Protein AF-A0A350JKS6-F1 (afdb_monomer)

Radius of gyration: 27.74 Å; Cα contacts (8 Å, |Δi|>4): 243; chains: 1; bounding box: 37×93×70 Å

Secondary structure (DSSP, 8-state):
---------------------------PPPPTT--HHHHHHHHHHHH-SPP-B-SSSPEEPPPEETTEEPPTTTT-SSS---GGGSSS--SSSSTT-TT-EEEEEEEE-TTS-EEEEEEEEEEEETTEEEEEEEETTT--EEEEEEEGGGT-SS---B--S--

Sequence (163 aa):
MKRTKWISFGLALGLVSASAVWTSCNKEPQPEGRTALEHAYECEEVLGPLPRFSCEDAVLVPVTKNGIPLTPEQAGEGETNDPSLCDCPAAFGKACDPGFRVGRYTGLNQDGTPNEDVVFLTNCRDGGLGVIGYKFSTGETCFLHINNETTGAFDLDIPRPGE

pLDDT: mean 76.11, std 18.98, range [39.75, 98.25]

Nearest PDB structures (foldseek):
  2wjs-assembly1_A  TM=4.699E-01  e=1.412E+00  Mus musculus
  5w6p-assembly1_A  TM=4.584E-01  e=3.456E+00  Kuttervirus CBA120
  6w4q-assembly2_D  TM=4.073E-01  e=5.912E+00  Kuttervirus CBA120

Foldseek 3Di:
DDDDDDDDDDDPPDDDPPPPPPPDPPPPPDPPDDDLLRLQVVCCVVQNWDAQDAPVQWDFDAWAAVPHGADPVLLPPDQPLPLNSTDAFDPDERGRDSRWTKHKDFTAHNVRHGDNQKIKIWTDYDFWIWIWIAGNVPRDIGIHIGGCVVVPDRDDSDDGPPD

Mean predicted aligned error: 13.5 Å

Structure (mmCIF, N/CA/C/O backbone):
data_AF-A0A350JKS6-F1
#
_entry.id   AF-A0A350JKS6-F1
#
loop_
_atom_site.group_PDB
_atom_site.id
_atom_site.type_symbol
_atom_site.label_atom_id
_atom_site.label_alt_id
_atom_site.label_comp_id
_atom_site.label_asym_id
_atom_site.label_entity_id
_atom_site.label_seq_id
_atom_site.pdbx_PDB_ins_code
_atom_site.Cartn_x
_atom_site.Cartn_y
_atom_site.Cartn_z
_atom_site.occupancy
_atom_site.B_iso_or_equiv
_atom_site.auth_seq_id
_atom_site.auth_comp_id
_atom_site.auth_asym_id
_atom_site.auth_atom_id
_atom_site.pdbx_PDB_model_num
ATOM 1 N N . MET A 1 1 ? -16.400 80.753 -51.672 1.00 42.56 1 MET A N 1
ATOM 2 C CA . MET A 1 1 ? -15.917 79.995 -50.495 1.00 42.56 1 MET A CA 1
ATOM 3 C C . MET A 1 1 ? -17.101 79.301 -49.831 1.00 42.56 1 MET A C 1
ATOM 5 O O . MET A 1 1 ? -17.909 79.964 -49.202 1.00 42.56 1 MET A O 1
ATOM 9 N N . LYS A 1 2 ? -17.249 77.987 -50.030 1.00 39.75 2 LYS A N 1
ATOM 10 C CA . LYS A 1 2 ? -18.206 77.117 -49.327 1.00 39.75 2 LYS A CA 1
ATOM 11 C C . LYS A 1 2 ? -17.366 76.015 -48.683 1.00 39.75 2 LYS A C 1
ATOM 13 O O . LYS A 1 2 ? -16.704 75.282 -49.409 1.00 39.75 2 LYS A O 1
ATOM 18 N N . ARG A 1 3 ? -17.303 75.964 -47.349 1.00 41.78 3 ARG A N 1
ATOM 19 C CA . ARG A 1 3 ? -16.608 74.896 -46.615 1.00 41.78 3 ARG A CA 1
ATOM 20 C C . ARG A 1 3 ? -17.635 73.868 -46.154 1.00 41.78 3 ARG A C 1
ATOM 22 O O . ARG A 1 3 ? -18.534 74.171 -45.377 1.00 41.78 3 ARG A O 1
ATOM 29 N N . THR A 1 4 ? -17.494 72.684 -46.726 1.00 41.94 4 THR A N 1
ATOM 30 C CA . THR A 1 4 ? -18.291 71.476 -46.536 1.00 41.94 4 THR A CA 1
ATOM 31 C C . THR A 1 4 ? -18.024 70.866 -45.158 1.00 41.94 4 THR A C 1
ATOM 33 O O . THR A 1 4 ? -16.873 70.772 -44.737 1.00 41.94 4 THR A O 1
ATOM 36 N N . LYS A 1 5 ? -19.091 70.451 -44.462 1.00 45.00 5 LYS A N 1
ATOM 37 C CA . LYS A 1 5 ? -19.053 69.688 -43.203 1.00 45.00 5 LYS A CA 1
ATOM 38 C C . LYS A 1 5 ? -18.477 68.294 -43.432 1.00 45.00 5 LYS A C 1
ATOM 40 O O . LYS A 1 5 ? -18.975 67.599 -44.311 1.00 45.00 5 LYS A O 1
ATOM 45 N N . TRP A 1 6 ? -17.535 67.871 -42.595 1.00 41.31 6 TRP A N 1
ATOM 46 C CA . TRP A 1 6 ? -17.186 66.461 -42.409 1.00 41.31 6 TRP A CA 1
ATOM 47 C C . TRP A 1 6 ? -17.269 66.143 -40.913 1.00 41.31 6 TRP A C 1
ATOM 49 O O . TRP A 1 6 ? -16.620 66.784 -40.090 1.00 41.31 6 TRP A O 1
ATOM 59 N N . ILE A 1 7 ? -18.163 65.211 -40.589 1.00 47.44 7 ILE A N 1
ATOM 60 C CA . ILE A 1 7 ? -18.349 64.593 -39.277 1.00 47.44 7 ILE A CA 1
ATOM 61 C C . ILE A 1 7 ? -17.353 63.437 -39.226 1.00 47.44 7 ILE A C 1
ATOM 63 O O . ILE A 1 7 ? -17.407 62.573 -40.099 1.00 47.44 7 ILE A O 1
ATOM 67 N N . SER A 1 8 ? -16.481 63.407 -38.221 1.00 46.66 8 SER A N 1
ATOM 68 C CA . SER A 1 8 ? -15.627 62.249 -37.956 1.00 46.66 8 SER A CA 1
ATOM 69 C C . SER A 1 8 ? -15.924 61.688 -36.574 1.00 46.66 8 SER A C 1
ATOM 71 O O . SER A 1 8 ? -16.085 62.419 -35.599 1.00 46.66 8 SER A O 1
ATOM 73 N N . PHE A 1 9 ? -16.074 60.369 -36.591 1.00 40.06 9 PHE A N 1
ATOM 74 C CA . PHE A 1 9 ? -16.600 59.470 -35.581 1.00 40.06 9 PHE A CA 1
ATOM 75 C C . PHE A 1 9 ? -15.781 59.431 -34.287 1.00 40.06 9 PHE A C 1
ATOM 77 O O . PHE A 1 9 ? -14.594 59.745 -34.261 1.00 40.06 9 PHE A O 1
ATOM 84 N N . GLY A 1 10 ? -16.471 59.012 -33.224 1.00 43.47 10 GLY A N 1
ATOM 85 C CA . GLY A 1 10 ? -15.993 58.958 -31.852 1.00 43.47 10 GLY A CA 1
ATOM 86 C C . GLY A 1 10 ? -14.741 58.112 -31.640 1.00 43.47 10 GLY A C 1
ATOM 87 O O . GLY A 1 10 ? -14.586 57.029 -32.197 1.00 43.47 10 GLY A O 1
ATOM 88 N N . LEU A 1 11 ? -13.890 58.611 -30.747 1.00 44.06 11 LEU A N 1
ATOM 89 C CA . LEU A 1 11 ? -12.786 57.880 -30.148 1.00 44.06 11 LEU A CA 1
ATOM 90 C C . LEU A 1 11 ? -13.096 57.732 -28.650 1.00 44.06 11 LEU A C 1
ATOM 92 O O . LEU A 1 11 ? -12.639 58.514 -27.822 1.00 44.06 11 LEU A O 1
ATOM 96 N N . ALA A 1 12 ? -13.947 56.767 -28.303 1.00 46.94 12 ALA A N 1
ATOM 97 C CA . ALA A 1 12 ? -14.090 56.325 -26.920 1.00 46.94 12 ALA A CA 1
ATOM 98 C C . ALA A 1 12 ? -13.010 55.267 -26.671 1.00 46.94 12 ALA A C 1
ATOM 100 O O . ALA A 1 12 ? -13.168 54.097 -27.011 1.00 46.94 12 ALA A O 1
ATOM 101 N N . LEU A 1 13 ? -11.871 55.713 -26.144 1.00 49.47 13 LEU A N 1
ATOM 102 C CA . LEU A 1 13 ? -10.739 54.870 -25.778 1.00 49.47 13 LEU A CA 1
ATOM 103 C C . LEU A 1 13 ? -11.061 54.131 -24.466 1.00 49.47 13 LEU A C 1
ATOM 105 O O . LEU A 1 13 ? -10.618 54.515 -23.390 1.00 49.47 13 LEU A O 1
ATOM 109 N N . GLY A 1 14 ? -11.898 53.100 -24.553 1.00 47.75 14 GLY A N 1
ATOM 110 C CA . GLY A 1 14 ? -12.156 52.156 -23.470 1.00 47.75 14 GLY A CA 1
ATOM 111 C C . GLY A 1 14 ? -11.216 50.963 -23.576 1.00 47.75 14 GLY A C 1
ATOM 112 O O . GLY A 1 14 ? -11.604 49.927 -24.104 1.00 47.75 14 GLY A O 1
ATOM 113 N N . LEU A 1 15 ? -9.979 5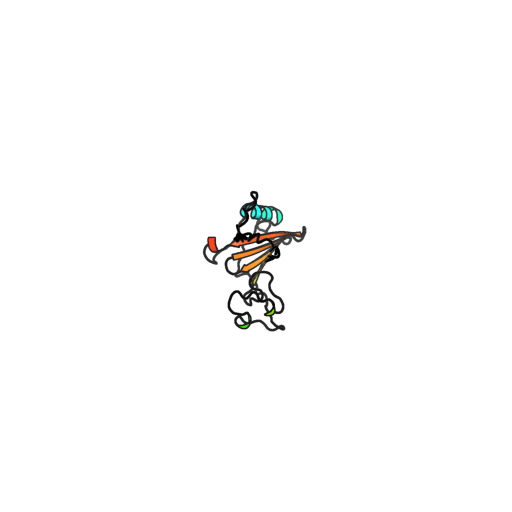1.097 -23.095 1.00 50.50 15 LEU A N 1
ATOM 114 C CA . LEU A 1 15 ? -9.120 49.941 -22.840 1.00 50.50 15 LEU A CA 1
ATOM 115 C C . LEU A 1 15 ? -9.251 49.580 -21.365 1.00 50.50 15 LEU A C 1
ATOM 117 O O . LEU A 1 15 ? -8.584 50.131 -20.493 1.00 50.50 15 LEU A O 1
ATOM 121 N N . VAL A 1 16 ? -10.186 48.665 -21.124 1.00 47.97 16 VAL A N 1
ATOM 122 C CA . VAL A 1 16 ? -10.327 47.899 -19.891 1.00 47.97 16 VAL A CA 1
ATOM 123 C C . VAL A 1 16 ? -8.991 47.204 -19.647 1.00 47.97 16 VAL A C 1
ATOM 125 O O . VAL A 1 16 ? -8.624 46.270 -20.357 1.00 47.97 16 VAL A O 1
ATOM 128 N N . SER A 1 17 ? -8.234 47.692 -18.670 1.00 52.31 17 SER A N 1
ATOM 129 C CA . SER A 1 17 ? -7.088 46.983 -18.117 1.00 52.31 17 SER A CA 1
ATOM 130 C C . SER A 1 17 ? -7.606 45.687 -17.503 1.00 52.31 17 SER A C 1
ATOM 132 O O . SER A 1 17 ? -8.135 45.683 -16.391 1.00 52.31 17 SER A O 1
ATOM 134 N N . ALA A 1 18 ? -7.515 44.599 -18.266 1.00 49.28 18 ALA A N 1
ATOM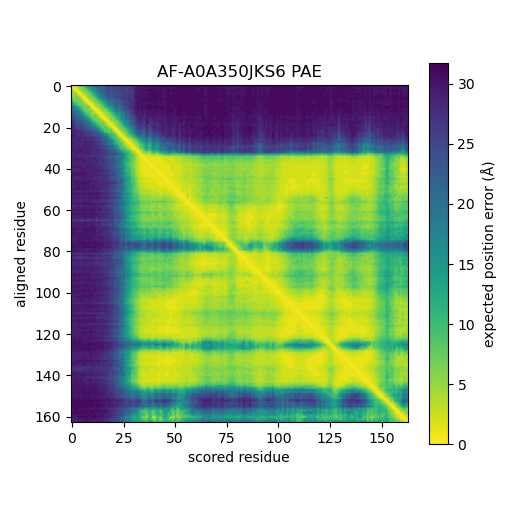 135 C CA . ALA A 1 18 ? -7.726 43.253 -17.775 1.00 49.28 18 ALA A CA 1
ATOM 136 C C . ALA A 1 18 ? -6.637 42.965 -16.738 1.00 49.28 18 ALA A C 1
ATOM 138 O O . ALA A 1 18 ? -5.524 42.554 -17.068 1.00 49.28 18 ALA A O 1
ATOM 139 N N . SER A 1 19 ? -6.957 43.224 -15.474 1.00 51.41 19 SER A N 1
ATOM 140 C CA . SER A 1 19 ? -6.260 42.656 -14.333 1.00 51.41 19 SER A CA 1
ATOM 141 C C . SER A 1 19 ? -6.455 41.146 -14.414 1.00 51.41 19 SER A C 1
ATOM 143 O O . SER A 1 19 ? -7.389 40.599 -13.834 1.00 51.41 19 SER A O 1
ATOM 145 N N . ALA A 1 20 ? -5.608 40.462 -15.181 1.00 48.25 20 ALA A N 1
ATOM 146 C CA . ALA A 1 20 ? -5.397 39.040 -14.994 1.00 48.25 20 ALA A CA 1
ATOM 147 C C . ALA A 1 20 ? -4.768 38.908 -13.606 1.00 48.25 20 ALA A C 1
ATOM 149 O O . ALA A 1 20 ? -3.554 38.986 -13.440 1.00 48.25 20 ALA A O 1
ATOM 150 N N . VAL A 1 21 ? -5.616 38.839 -12.580 1.00 52.72 21 VAL A N 1
ATOM 151 C CA . VAL A 1 21 ? -5.212 38.389 -11.260 1.00 52.72 21 VAL A CA 1
ATOM 152 C C . VAL A 1 21 ? -4.860 36.933 -11.479 1.00 52.72 21 VAL A C 1
ATOM 154 O O . VAL A 1 21 ? -5.733 36.087 -11.646 1.00 52.72 21 VAL A O 1
ATOM 157 N N . TRP A 1 22 ? -3.561 36.673 -11.582 1.00 44.62 22 TRP A N 1
ATOM 158 C CA . TRP A 1 22 ? -3.006 35.341 -11.476 1.00 44.62 22 TRP A CA 1
ATOM 159 C C . TRP A 1 22 ? -3.426 34.836 -10.103 1.00 44.62 22 TRP A C 1
ATOM 161 O O . TRP A 1 22 ? -2.797 35.153 -9.093 1.00 44.62 22 TRP A O 1
ATOM 171 N N . THR A 1 23 ? -4.541 34.114 -10.041 1.00 47.53 23 THR A N 1
ATOM 172 C CA . THR A 1 23 ? -4.890 33.315 -8.877 1.00 47.53 23 THR A CA 1
ATOM 173 C C . THR A 1 23 ? -3.908 32.153 -8.876 1.00 47.53 23 THR A C 1
ATOM 175 O O . THR A 1 23 ? -4.191 31.059 -9.349 1.00 47.53 23 THR A O 1
ATOM 178 N N . SER A 1 24 ? -2.693 32.452 -8.409 1.00 44.41 24 SER A N 1
ATOM 179 C CA . SER A 1 24 ? -1.796 31.478 -7.806 1.00 44.41 24 SER A CA 1
ATOM 180 C C . SER A 1 24 ? -2.649 30.554 -6.945 1.00 44.41 24 SER A C 1
ATOM 182 O O . SER A 1 24 ? -3.518 31.060 -6.231 1.00 44.41 24 SER A O 1
ATOM 184 N N . CYS A 1 25 ? -2.450 29.240 -7.065 1.00 53.03 25 CYS A N 1
ATOM 185 C CA . CYS A 1 25 ? -3.137 28.219 -6.283 1.00 53.03 25 CYS A CA 1
ATOM 186 C C . CYS A 1 25 ? -3.107 28.580 -4.793 1.00 53.03 25 CYS A C 1
ATOM 188 O O . CYS A 1 25 ? -2.186 28.210 -4.065 1.00 53.03 25 CYS A O 1
ATOM 190 N N . ASN A 1 26 ? -4.125 29.296 -4.324 1.00 52.19 26 ASN A N 1
ATOM 191 C CA . ASN A 1 26 ? -4.422 29.358 -2.915 1.00 52.19 26 ASN A CA 1
ATOM 192 C C . ASN A 1 26 ? -4.932 27.964 -2.594 1.00 52.19 26 ASN A C 1
ATOM 194 O O . ASN A 1 26 ? -6.010 27.584 -3.043 1.00 52.19 26 ASN A O 1
ATOM 198 N N . LYS A 1 27 ? -4.102 27.193 -1.886 1.00 50.09 27 LYS A N 1
ATOM 199 C CA . LYS A 1 27 ? -4.510 25.970 -1.201 1.00 50.09 27 LYS A CA 1
ATOM 200 C C . LYS A 1 27 ? -5.837 26.297 -0.522 1.00 50.09 27 LYS A C 1
ATOM 202 O O . LYS A 1 27 ? -5.855 27.158 0.359 1.00 50.09 27 LYS A O 1
ATOM 207 N N . GLU A 1 28 ? -6.933 25.716 -1.009 1.00 56.53 28 GLU A N 1
ATOM 208 C CA . GLU A 1 28 ? -8.229 25.916 -0.371 1.00 56.53 28 GLU A CA 1
ATOM 209 C C . GLU A 1 28 ? -8.056 25.591 1.118 1.00 56.53 28 GLU A C 1
ATOM 211 O O . GLU A 1 28 ? -7.325 24.643 1.449 1.00 56.53 28 GLU A O 1
ATOM 216 N N . PRO A 1 29 ? -8.631 26.399 2.028 1.00 58.19 29 PRO A N 1
ATOM 217 C CA . PRO A 1 29 ? -8.639 26.054 3.437 1.00 58.19 29 PRO A CA 1
ATOM 218 C C . PRO A 1 29 ? -9.145 24.618 3.555 1.00 58.19 29 PRO A C 1
ATOM 220 O O . PRO A 1 29 ? -10.214 24.300 3.035 1.00 58.19 29 PRO A O 1
ATOM 223 N N . GLN A 1 30 ? -8.337 23.748 4.169 1.00 58.78 30 GLN A N 1
ATOM 224 C CA . GLN A 1 30 ? -8.759 22.386 4.490 1.00 58.78 30 GLN A CA 1
ATOM 225 C C . GLN A 1 30 ? -10.127 22.494 5.178 1.00 58.78 30 GLN A C 1
ATOM 227 O O . GLN A 1 30 ? -10.239 23.304 6.104 1.00 58.78 30 GLN A O 1
ATOM 232 N N . PRO A 1 31 ? -11.162 21.775 4.711 1.00 58.31 31 PRO A N 1
ATOM 233 C CA . PRO A 1 31 ? -12.482 21.856 5.317 1.00 58.31 31 PRO A CA 1
ATOM 234 C C . PRO A 1 31 ? -12.346 21.608 6.820 1.00 58.31 31 PRO A C 1
ATOM 236 O O . PRO A 1 31 ? -11.745 20.615 7.235 1.00 58.31 31 PRO A O 1
ATOM 239 N N . GLU A 1 32 ? -12.852 22.531 7.640 1.00 69.31 32 GLU A N 1
ATOM 240 C CA . GLU A 1 32 ? -12.921 22.309 9.081 1.00 69.31 32 GLU A CA 1
ATOM 241 C C . GLU A 1 32 ? -13.807 21.082 9.317 1.00 69.31 32 GLU A C 1
ATOM 243 O O . GLU A 1 32 ? -15.004 21.115 9.029 1.00 69.31 32 GLU A O 1
ATOM 248 N N . GLY A 1 33 ? -13.219 19.980 9.790 1.00 62.56 33 GLY A N 1
ATOM 249 C CA . GLY A 1 33 ? -14.023 18.838 10.217 1.00 62.56 33 GLY A CA 1
ATOM 250 C C . GLY A 1 33 ? -13.314 17.507 10.420 1.00 62.56 33 GLY A C 1
ATOM 251 O O . GLY A 1 33 ? -13.830 16.710 11.192 1.00 62.56 33 GLY A O 1
ATOM 252 N N . ARG A 1 34 ? -12.169 17.230 9.777 1.00 73.62 34 ARG A N 1
ATOM 253 C CA . ARG A 1 34 ? -11.495 15.936 9.982 1.00 73.62 34 ARG A CA 1
ATOM 254 C C . ARG A 1 34 ? -9.990 15.996 9.762 1.00 73.62 34 ARG A C 1
ATOM 256 O O . ARG A 1 34 ? -9.512 16.429 8.715 1.00 73.62 34 ARG A O 1
ATOM 263 N N . THR A 1 35 ? -9.241 15.531 10.748 1.00 84.81 35 THR A N 1
ATOM 264 C CA . THR A 1 35 ? -7.790 15.357 10.689 1.00 84.81 35 THR A CA 1
ATOM 265 C C . THR A 1 35 ? -7.422 14.032 10.015 1.00 84.81 35 THR A C 1
ATOM 267 O O . THR A 1 35 ? -8.218 13.095 9.952 1.00 84.81 35 THR A O 1
ATOM 270 N N . ALA A 1 36 ? -6.182 13.923 9.528 1.00 82.69 36 ALA A N 1
ATOM 271 C CA . ALA A 1 36 ? -5.669 12.660 8.989 1.00 82.69 36 ALA A CA 1
ATOM 272 C C . ALA A 1 36 ? -5.658 11.537 10.042 1.00 82.69 36 ALA A C 1
ATOM 274 O O . ALA A 1 36 ? -5.839 10.377 9.691 1.00 82.69 36 ALA A O 1
ATOM 275 N N . LEU A 1 37 ? -5.475 11.893 11.318 1.00 83.00 37 LEU A N 1
ATOM 276 C CA . LEU A 1 37 ? -5.486 10.950 12.432 1.00 83.00 37 LEU A CA 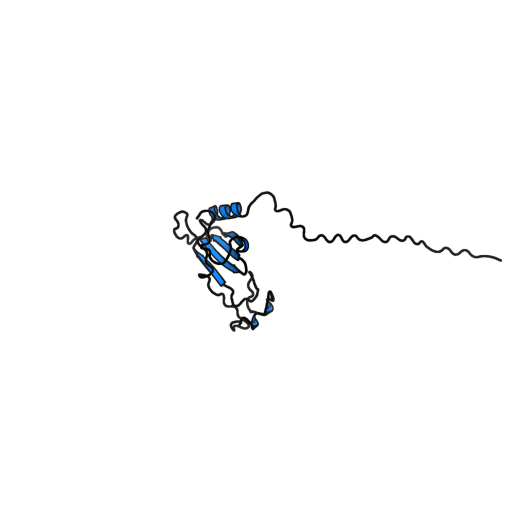1
ATOM 277 C C . LEU A 1 37 ? -6.894 10.405 12.707 1.00 83.00 37 LEU A C 1
ATOM 279 O O . LEU A 1 37 ? -7.054 9.200 12.849 1.00 83.00 37 LEU A O 1
ATOM 283 N N . GLU A 1 38 ? -7.913 11.267 12.733 1.00 86.44 38 GLU A N 1
ATOM 284 C CA . GLU A 1 38 ? -9.312 10.839 12.905 1.00 86.44 38 GLU A CA 1
ATOM 285 C C . GLU A 1 38 ? -9.757 9.909 11.777 1.00 86.44 38 GLU A C 1
ATOM 287 O O . GLU A 1 38 ? -10.303 8.845 12.043 1.00 86.44 38 GLU A O 1
ATOM 292 N N . HIS A 1 39 ? -9.432 10.244 10.524 1.00 89.00 39 HIS A N 1
ATOM 293 C CA . HIS A 1 39 ? -9.702 9.360 9.384 1.00 89.00 39 HIS A CA 1
ATOM 294 C C . HIS A 1 39 ? -9.021 7.993 9.537 1.00 89.00 39 HIS A C 1
ATOM 296 O O . HIS A 1 39 ? -9.574 6.968 9.155 1.00 89.00 39 HIS A O 1
ATOM 302 N N . ALA A 1 40 ? -7.820 7.961 10.110 1.00 88.12 40 ALA A N 1
ATOM 303 C CA . ALA A 1 40 ? -7.098 6.718 10.307 1.00 88.12 40 ALA A CA 1
ATOM 304 C C . ALA A 1 40 ? -7.757 5.834 11.391 1.00 88.12 40 ALA A C 1
ATOM 306 O O . ALA A 1 40 ? -7.857 4.625 11.188 1.00 88.12 40 ALA A O 1
ATOM 307 N N . TYR A 1 41 ? -8.297 6.425 12.466 1.00 89.44 41 TYR A N 1
ATOM 308 C CA . TYR A 1 41 ? -9.132 5.709 13.445 1.00 89.44 41 TYR A CA 1
ATOM 309 C C . TYR A 1 41 ? -10.455 5.210 12.848 1.00 89.44 41 TYR A C 1
ATOM 311 O O . TYR A 1 41 ? -10.849 4.081 13.117 1.00 89.44 41 TYR A O 1
ATOM 319 N N . GLU A 1 42 ? -11.115 5.998 11.995 1.00 91.81 42 GLU A N 1
ATOM 320 C CA . GLU A 1 42 ? -12.332 5.565 11.285 1.00 91.81 42 GLU A CA 1
ATOM 321 C C . GLU A 1 42 ? -12.060 4.333 10.403 1.00 91.81 42 GLU A C 1
ATOM 323 O O . GLU A 1 42 ? -12.868 3.408 10.334 1.00 91.81 42 GLU A O 1
ATOM 328 N N . CYS A 1 43 ? -10.894 4.282 9.753 1.00 93.62 43 CYS A N 1
ATOM 329 C CA . CYS A 1 43 ? -10.463 3.089 9.027 1.00 93.62 43 CYS A CA 1
ATOM 330 C C . CYS A 1 43 ? -10.203 1.903 9.968 1.00 93.62 43 CYS A C 1
ATOM 332 O O . CYS A 1 43 ? -10.591 0.780 9.644 1.00 93.62 43 CYS A O 1
ATOM 334 N N . GLU A 1 44 ? -9.615 2.191 11.133 1.00 93.25 44 GLU A N 1
ATOM 335 C CA . GLU A 1 44 ? -9.497 1.339 12.324 1.00 93.25 44 GLU A CA 1
ATOM 336 C C . GLU A 1 44 ? -10.737 0.488 12.614 1.00 93.25 44 GLU A C 1
ATOM 338 O O . GLU A 1 44 ? -10.741 -0.745 12.654 1.00 93.25 44 GLU A O 1
ATOM 343 N N . GLU A 1 45 ? -11.833 1.214 12.817 1.00 93.19 45 GLU A N 1
ATOM 344 C CA . GLU A 1 45 ? -13.120 0.682 13.264 1.00 93.19 45 GLU A CA 1
ATOM 345 C C . GLU A 1 45 ? -13.725 -0.315 12.272 1.00 93.19 45 GLU A C 1
ATOM 347 O O . GLU A 1 45 ? -14.440 -1.242 12.662 1.00 93.19 45 GLU A O 1
ATOM 352 N N . VAL A 1 46 ? -13.426 -0.143 10.987 1.00 94.69 46 VAL A N 1
ATOM 353 C CA . VAL A 1 46 ? -14.000 -0.943 9.904 1.00 94.69 46 VAL A CA 1
ATOM 354 C C . VAL A 1 46 ? -13.097 -2.118 9.529 1.00 94.69 46 VAL A C 1
ATOM 356 O O . VAL A 1 46 ? -13.570 -3.252 9.352 1.00 94.69 46 VAL A O 1
ATOM 359 N N . LEU A 1 47 ? -11.802 -1.839 9.383 1.00 96.38 47 LEU A N 1
ATOM 360 C CA . LEU A 1 47 ? -10.813 -2.751 8.811 1.00 96.38 47 LEU A CA 1
ATOM 361 C C . LEU A 1 47 ? -10.013 -3.513 9.875 1.00 96.38 47 LEU A C 1
ATOM 363 O O . LEU A 1 47 ? -9.363 -4.503 9.543 1.00 96.38 47 LEU A O 1
ATOM 367 N N . GLY A 1 48 ? -10.105 -3.107 11.140 1.00 93.81 48 GLY A N 1
ATOM 368 C CA . GLY A 1 48 ? -9.248 -3.610 12.206 1.00 93.81 48 GLY A CA 1
ATOM 369 C C . GLY A 1 48 ? -7.866 -2.948 12.196 1.00 93.81 48 GLY A C 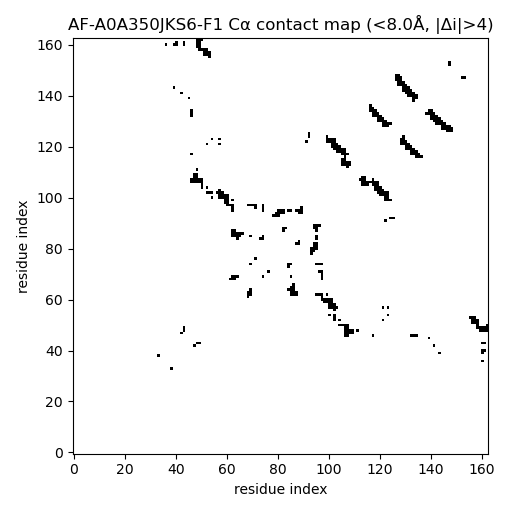1
ATOM 370 O O . GLY A 1 48 ? -7.570 -2.167 11.288 1.00 93.81 48 GLY A O 1
ATOM 371 N N . PRO A 1 49 ? -7.024 -3.255 13.200 1.00 93.50 49 PRO A N 1
ATOM 372 C CA . PRO A 1 49 ? -5.725 -2.613 13.375 1.00 93.50 49 PRO A CA 1
ATOM 373 C C . PRO A 1 49 ? -4.866 -2.660 12.109 1.00 93.50 49 PRO A C 1
ATOM 375 O O . PRO A 1 49 ? -4.861 -3.665 11.386 1.00 93.50 49 PRO A O 1
ATOM 378 N N . LEU A 1 50 ? -4.135 -1.577 11.833 1.00 91.25 50 LEU A N 1
ATOM 379 C CA . LEU A 1 50 ? -3.250 -1.535 10.669 1.00 91.25 50 LEU A CA 1
ATOM 380 C C . LEU A 1 50 ? -2.029 -2.430 10.879 1.00 91.25 50 LEU A C 1
ATOM 382 O O . LEU A 1 50 ? -1.247 -2.107 11.760 1.00 91.25 50 LEU A O 1
ATOM 386 N N . PRO A 1 51 ? -1.779 -3.449 10.039 1.00 89.81 51 PRO A N 1
ATOM 387 C CA . PRO A 1 51 ? -0.584 -4.270 10.168 1.00 89.81 51 PRO A CA 1
ATOM 388 C C . PRO A 1 51 ? 0.688 -3.449 9.931 1.00 89.81 51 PRO A C 1
ATOM 390 O O . PRO A 1 51 ? 0.677 -2.438 9.225 1.00 89.81 51 PRO A O 1
ATOM 393 N N . ARG A 1 52 ? 1.821 -3.946 10.434 1.00 86.75 52 ARG A N 1
ATOM 394 C CA . ARG A 1 52 ? 3.131 -3.355 10.136 1.00 86.75 52 ARG A CA 1
ATOM 395 C C . ARG A 1 52 ? 3.454 -3.450 8.655 1.00 86.75 52 ARG A C 1
ATOM 397 O O . ARG A 1 52 ? 3.644 -4.538 8.113 1.00 86.75 52 ARG A O 1
ATOM 404 N N . PHE A 1 53 ? 3.556 -2.294 8.017 1.00 84.75 53 PHE A N 1
ATOM 405 C CA . PHE A 1 53 ? 3.907 -2.209 6.610 1.00 84.75 53 PHE A CA 1
ATOM 406 C C . PHE A 1 53 ? 5.419 -2.097 6.426 1.00 84.75 53 PHE A C 1
ATOM 408 O O . PHE A 1 53 ? 6.065 -1.270 7.064 1.00 84.75 53 PHE A O 1
ATOM 415 N N . SER A 1 54 ? 5.961 -2.862 5.479 1.00 79.94 54 SER A N 1
ATOM 416 C CA . SER A 1 54 ? 7.357 -2.787 5.052 1.00 79.94 54 SER A CA 1
ATOM 417 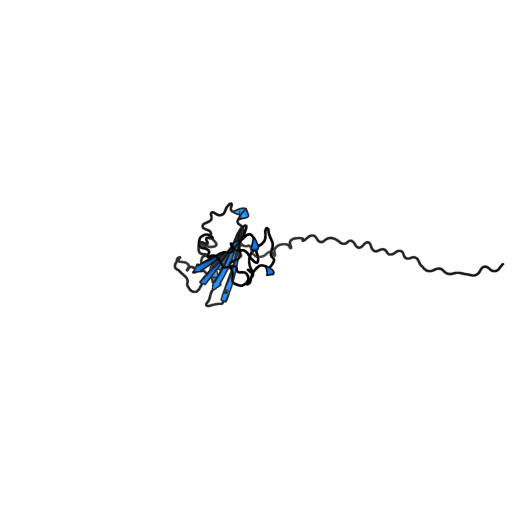C C . SER A 1 54 ? 7.477 -2.679 3.530 1.00 79.94 54 SER A C 1
ATOM 419 O O . SER A 1 54 ? 6.761 -3.320 2.758 1.00 79.94 54 SER A O 1
ATOM 421 N N . CYS A 1 55 ? 8.412 -1.860 3.060 1.00 77.25 55 CYS A N 1
ATOM 422 C CA . CYS A 1 55 ? 8.764 -1.848 1.640 1.00 77.25 55 CYS A CA 1
ATOM 423 C C . CYS A 1 55 ? 9.689 -3.004 1.250 1.00 77.25 55 CYS A C 1
ATOM 425 O O . CYS A 1 55 ? 9.805 -3.314 0.065 1.00 77.25 55 CYS A O 1
ATOM 427 N N . GLU A 1 56 ? 10.320 -3.658 2.225 1.00 80.06 56 GLU A N 1
ATOM 428 C CA . GLU A 1 56 ? 11.183 -4.817 1.989 1.00 80.06 56 GLU A CA 1
ATOM 429 C C . GLU A 1 56 ? 10.365 -6.061 1.632 1.00 80.06 56 GLU A C 1
ATOM 431 O O . GLU A 1 56 ? 10.751 -6.819 0.742 1.00 80.06 56 GLU A O 1
ATOM 436 N N . ASP A 1 57 ? 9.187 -6.207 2.245 1.00 80.56 57 ASP A N 1
ATOM 437 C CA . ASP A 1 57 ? 8.239 -7.292 1.961 1.00 80.56 57 ASP A CA 1
ATOM 438 C C . ASP A 1 57 ? 7.492 -7.092 0.630 1.00 80.56 57 ASP A C 1
ATOM 440 O O . ASP A 1 57 ? 6.770 -7.975 0.158 1.00 80.56 57 ASP A O 1
ATOM 444 N N . ALA A 1 58 ? 7.640 -5.919 0.005 1.00 84.81 58 ALA A N 1
ATOM 445 C CA . ALA A 1 58 ? 6.92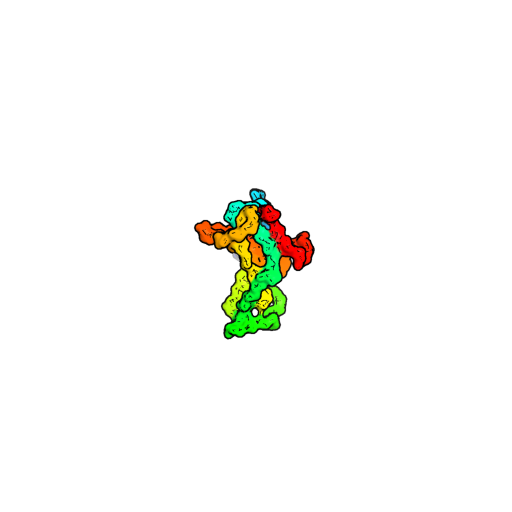3 -5.575 -1.208 1.00 84.81 58 ALA A CA 1
ATOM 446 C C . ALA A 1 58 ? 7.490 -6.311 -2.432 1.00 84.81 58 ALA A C 1
ATOM 448 O O . ALA A 1 58 ? 8.691 -6.283 -2.741 1.00 84.81 58 ALA A O 1
ATOM 449 N N . VAL A 1 59 ? 6.584 -6.931 -3.185 1.00 87.94 59 VAL A N 1
ATOM 450 C CA . VAL A 1 59 ? 6.920 -7.717 -4.368 1.00 87.94 59 VAL A CA 1
ATOM 451 C C . VAL A 1 59 ? 7.067 -6.790 -5.565 1.00 87.94 59 VAL A C 1
ATOM 453 O O . VAL A 1 59 ? 6.275 -5.867 -5.761 1.00 87.94 59 VAL A O 1
ATOM 456 N N . LEU A 1 60 ? 8.092 -7.051 -6.376 1.00 87.12 60 LEU A N 1
ATOM 457 C CA . LEU A 1 60 ? 8.309 -6.340 -7.627 1.00 87.12 60 LEU A CA 1
ATOM 458 C C . LEU A 1 60 ? 7.146 -6.598 -8.587 1.00 87.12 60 LEU A C 1
ATOM 460 O O . LEU A 1 60 ? 6.817 -7.751 -8.874 1.00 87.12 60 LEU A O 1
ATOM 464 N N . VAL A 1 61 ? 6.557 -5.530 -9.111 1.00 88.06 61 VAL A N 1
ATOM 465 C CA . VAL A 1 61 ? 5.569 -5.626 -10.183 1.00 88.06 61 VAL A CA 1
ATOM 466 C C . VAL A 1 61 ? 6.323 -5.633 -11.511 1.00 88.06 61 VAL A C 1
ATOM 468 O O . VAL A 1 61 ? 7.058 -4.687 -11.792 1.00 88.06 61 VAL A O 1
ATOM 471 N N . PRO A 1 62 ? 6.174 -6.675 -12.346 1.00 89.88 62 PRO A N 1
ATOM 472 C CA . PRO A 1 62 ? 6.837 -6.707 -13.640 1.00 89.88 62 PRO A CA 1
ATOM 473 C C . PRO A 1 62 ? 6.366 -5.551 -14.527 1.00 89.88 62 PRO A C 1
ATOM 475 O O . PRO A 1 62 ? 5.186 -5.465 -14.866 1.00 89.88 62 PRO A O 1
ATOM 478 N N . VAL A 1 63 ? 7.302 -4.699 -14.942 1.00 91.12 63 VAL A N 1
ATOM 479 C CA . VAL A 1 63 ? 7.072 -3.675 -15.964 1.00 91.12 63 VAL A CA 1
ATOM 480 C C . VAL A 1 63 ? 7.712 -4.144 -17.258 1.00 91.12 63 VAL A C 1
ATOM 482 O O . VAL A 1 63 ? 8.913 -4.417 -17.314 1.00 91.12 63 VAL A O 1
ATOM 485 N N . THR A 1 64 ? 6.900 -4.264 -18.303 1.00 94.31 64 THR A N 1
ATOM 486 C CA . THR A 1 64 ? 7.343 -4.746 -19.611 1.00 94.31 64 THR A CA 1
ATOM 487 C C . THR A 1 64 ? 7.047 -3.742 -20.707 1.00 94.31 64 THR A C 1
ATOM 489 O O . THR A 1 64 ? 6.123 -2.936 -20.594 1.00 94.31 64 THR A O 1
ATOM 492 N N . LYS A 1 65 ? 7.811 -3.830 -21.796 1.00 93.75 65 LYS A N 1
ATOM 493 C CA . LYS A 1 65 ? 7.478 -3.239 -23.088 1.00 93.75 65 LYS A CA 1
ATOM 494 C C . LYS A 1 65 ? 7.514 -4.323 -24.156 1.00 93.75 65 LYS A C 1
ATOM 496 O O . LYS A 1 65 ? 8.541 -4.970 -24.359 1.00 93.75 65 LYS A O 1
ATOM 501 N N . ASN A 1 66 ? 6.397 -4.518 -24.847 1.00 94.12 66 ASN A N 1
ATOM 502 C CA . ASN A 1 66 ? 6.180 -5.620 -25.780 1.00 94.12 66 ASN A CA 1
ATOM 503 C C . ASN A 1 66 ? 6.483 -6.995 -25.147 1.00 94.12 66 ASN A C 1
ATOM 505 O O . ASN A 1 66 ? 7.057 -7.870 -25.795 1.00 94.12 66 ASN A O 1
ATOM 509 N N . GLY A 1 67 ? 6.146 -7.172 -23.865 1.00 93.06 67 GLY A N 1
ATOM 510 C CA . GLY A 1 67 ? 6.386 -8.409 -23.112 1.00 93.06 67 GLY A CA 1
ATOM 511 C C . GLY A 1 67 ? 7.837 -8.651 -22.672 1.00 93.06 67 GLY A C 1
ATOM 512 O O . GLY A 1 67 ? 8.119 -9.690 -22.078 1.00 93.06 67 GLY A O 1
ATOM 513 N N . ILE A 1 68 ? 8.757 -7.718 -22.928 1.00 93.88 68 ILE A N 1
ATOM 514 C CA . ILE A 1 68 ? 10.153 -7.790 -22.474 1.00 93.88 68 ILE A CA 1
ATOM 515 C C . ILE A 1 68 ? 10.317 -6.901 -21.233 1.00 93.88 68 ILE A C 1
ATOM 517 O O . ILE A 1 68 ? 9.835 -5.768 -21.269 1.00 93.88 68 ILE A O 1
ATOM 521 N N . PRO A 1 69 ? 10.976 -7.366 -20.150 1.00 93.06 69 PRO A N 1
ATOM 522 C CA . PRO A 1 69 ? 11.246 -6.537 -18.976 1.00 93.06 69 PRO A CA 1
ATOM 523 C C . PRO A 1 69 ? 11.947 -5.226 -19.341 1.00 93.06 69 PRO A C 1
ATOM 525 O O . PRO A 1 69 ? 12.936 -5.234 -20.075 1.00 93.06 69 PRO A O 1
ATOM 528 N N . LEU A 1 70 ? 11.419 -4.118 -18.826 1.00 90.38 70 LEU A N 1
ATOM 529 C CA . LEU A 1 70 ? 11.951 -2.779 -19.049 1.00 90.38 70 LEU A CA 1
ATOM 530 C C . LEU A 1 70 ? 13.191 -2.555 -18.170 1.00 90.38 70 LEU A C 1
ATOM 532 O O . LEU A 1 70 ? 13.161 -2.854 -16.976 1.00 90.38 70 LEU A O 1
ATOM 536 N N . THR A 1 71 ? 14.280 -2.032 -18.734 1.00 88.06 71 THR A N 1
ATOM 537 C CA . THR A 1 71 ? 15.456 -1.629 -17.944 1.00 88.06 71 THR A CA 1
ATOM 538 C C . THR A 1 71 ? 15.310 -0.192 -17.426 1.00 88.06 71 THR A C 1
ATOM 540 O O . THR A 1 71 ? 14.554 0.588 -18.011 1.00 88.06 71 THR A O 1
ATOM 543 N N . PRO A 1 72 ? 16.033 0.206 -16.360 1.00 83.19 72 PRO A N 1
ATOM 544 C CA . PRO A 1 72 ? 16.017 1.587 -15.870 1.00 83.19 72 PRO A CA 1
ATOM 545 C C . PRO A 1 72 ? 16.345 2.629 -16.948 1.00 83.19 72 PRO A C 1
ATOM 547 O O . PRO A 1 72 ? 15.733 3.688 -16.983 1.00 83.19 72 PRO A O 1
ATOM 550 N N . GLU A 1 73 ? 17.247 2.316 -17.880 1.00 82.75 73 GLU A N 1
ATOM 551 C CA . GLU A 1 73 ? 17.608 3.220 -18.980 1.00 82.75 73 GLU A CA 1
ATOM 552 C C . GLU A 1 73 ? 16.463 3.383 -19.992 1.00 82.75 73 GLU A C 1
ATOM 554 O O . GLU A 1 73 ? 16.293 4.446 -20.586 1.00 82.75 73 GLU A O 1
ATOM 559 N N . GLN A 1 74 ? 15.666 2.330 -20.196 1.00 83.12 74 GLN A N 1
ATOM 560 C CA . GLN A 1 74 ? 14.513 2.342 -21.101 1.00 83.12 74 GLN A CA 1
ATOM 561 C C . GLN A 1 74 ? 13.284 3.017 -20.484 1.00 83.12 74 GLN A C 1
ATOM 563 O O . GLN A 1 74 ? 12.428 3.505 -21.220 1.00 83.12 74 GLN A O 1
ATOM 568 N N . ALA A 1 75 ? 13.202 3.051 -19.153 1.00 77.69 75 ALA A N 1
ATOM 569 C CA . ALA A 1 75 ? 12.148 3.732 -18.408 1.00 77.69 75 ALA A CA 1
ATOM 570 C C . ALA A 1 75 ? 12.233 5.268 -18.486 1.00 77.69 75 ALA A C 1
ATOM 572 O O . ALA A 1 75 ? 11.281 5.949 -18.111 1.00 77.69 75 ALA A O 1
ATOM 573 N N . GLY A 1 76 ? 13.337 5.801 -19.023 1.00 70.69 76 GLY A N 1
ATOM 574 C CA . GLY A 1 76 ? 13.615 7.232 -19.072 1.00 70.69 76 GLY A CA 1
ATOM 575 C C . GLY A 1 76 ? 14.279 7.733 -17.788 1.00 70.69 76 GLY A C 1
ATOM 576 O O . GLY A 1 76 ? 14.124 7.163 -16.711 1.00 70.69 76 GLY A O 1
ATOM 577 N N . GLU A 1 77 ? 15.055 8.810 -17.904 1.00 61.88 77 GLU A N 1
ATOM 578 C CA . GLU A 1 77 ? 15.650 9.480 -16.745 1.00 61.88 77 GLU A CA 1
ATOM 579 C C . GLU A 1 77 ? 14.721 10.595 -16.232 1.00 61.88 77 GLU A C 1
ATOM 581 O O . GLU A 1 77 ? 14.247 11.428 -17.006 1.00 61.88 77 GLU A O 1
ATOM 586 N N . GLY A 1 78 ? 14.506 10.655 -14.914 1.00 59.81 78 GLY A N 1
ATOM 587 C CA . GLY A 1 78 ? 13.737 11.712 -14.244 1.00 59.81 78 GLY A CA 1
ATOM 588 C C . GLY A 1 78 ? 12.266 11.367 -13.969 1.00 59.81 78 GLY A C 1
ATOM 589 O O . GLY A 1 78 ? 11.855 10.211 -13.985 1.00 59.81 78 GLY A O 1
ATOM 590 N N . GLU A 1 79 ? 11.457 12.386 -13.677 1.00 59.25 79 GLU A N 1
ATOM 591 C CA . GLU A 1 79 ? 10.006 12.286 -13.425 1.00 59.25 79 GLU A CA 1
ATOM 592 C C . GLU A 1 79 ? 9.210 12.124 -14.742 1.00 59.25 79 GLU A C 1
ATOM 594 O O . GLU A 1 79 ? 8.231 12.833 -14.997 1.00 59.25 79 GLU A O 1
ATOM 599 N N . THR A 1 80 ? 9.645 11.241 -15.647 1.00 64.38 80 THR A N 1
ATOM 600 C CA . THR A 1 80 ? 8.933 11.009 -16.910 1.00 64.38 80 THR A CA 1
ATOM 601 C C . THR A 1 80 ? 7.732 10.105 -16.663 1.00 64.38 80 THR A C 1
ATOM 603 O O . THR A 1 80 ? 7.815 8.883 -16.732 1.00 64.38 80 THR A O 1
ATOM 606 N N . ASN A 1 81 ? 6.578 10.713 -16.396 1.00 76.75 81 ASN A N 1
ATOM 607 C CA . ASN A 1 81 ? 5.292 10.018 -16.299 1.00 76.75 81 ASN A CA 1
ATOM 608 C C . ASN A 1 81 ? 4.703 9.670 -17.682 1.00 76.75 81 ASN A C 1
ATOM 610 O O . ASN A 1 81 ? 3.499 9.799 -17.881 1.00 76.75 81 ASN A O 1
ATOM 614 N N . ASP A 1 82 ? 5.536 9.277 -18.655 1.00 86.56 82 ASP A N 1
ATOM 615 C CA . ASP A 1 82 ? 5.081 8.907 -20.000 1.00 86.56 82 ASP A CA 1
ATOM 616 C C . ASP A 1 82 ? 4.534 7.465 -19.997 1.00 86.56 82 ASP A C 1
ATOM 618 O O . ASP A 1 82 ? 5.309 6.508 -19.899 1.00 86.56 82 ASP A O 1
ATOM 622 N N . PRO A 1 83 ? 3.208 7.271 -20.131 1.00 87.62 83 PRO A N 1
ATOM 623 C CA . PRO A 1 83 ? 2.602 5.944 -20.102 1.00 87.62 83 PRO A CA 1
ATOM 624 C C . PRO A 1 83 ? 2.911 5.120 -21.359 1.00 87.62 83 PRO A C 1
ATOM 626 O O . PRO A 1 83 ? 2.626 3.928 -21.397 1.00 87.62 83 PRO A O 1
ATOM 629 N N . SER A 1 84 ? 3.470 5.715 -22.415 1.00 90.19 84 SER A N 1
ATOM 630 C CA . SER A 1 84 ? 3.785 4.991 -23.648 1.00 90.19 84 SER A CA 1
ATOM 631 C C . SER A 1 84 ? 5.045 4.124 -23.540 1.00 90.19 84 SER A C 1
ATOM 633 O O . SER A 1 84 ? 5.286 3.293 -24.421 1.00 90.19 84 SER A O 1
ATOM 635 N N . LEU A 1 85 ? 5.827 4.258 -22.465 1.00 89.56 85 LEU A N 1
ATOM 636 C CA . LEU A 1 85 ? 7.105 3.562 -22.279 1.00 89.56 85 LEU A CA 1
ATOM 637 C C . LEU A 1 85 ? 6.963 2.087 -21.868 1.00 89.56 85 LEU A C 1
ATOM 639 O O . LEU A 1 85 ? 7.921 1.327 -21.988 1.00 89.56 85 LEU A O 1
ATOM 643 N N . CYS A 1 86 ? 5.771 1.643 -21.471 1.00 92.00 86 CYS A N 1
ATOM 644 C CA . CYS A 1 86 ? 5.496 0.271 -21.043 1.00 92.00 86 CYS A CA 1
ATOM 645 C C . CYS A 1 86 ? 4.114 -0.211 -21.512 1.00 92.00 86 CYS A C 1
ATOM 647 O O . CYS A 1 86 ? 3.339 0.544 -22.097 1.00 92.00 86 CYS A O 1
ATOM 649 N N . ASP A 1 87 ? 3.835 -1.499 -21.318 1.00 94.25 87 ASP A N 1
ATOM 650 C CA . ASP A 1 87 ? 2.588 -2.151 -21.735 1.00 94.25 87 ASP A CA 1
ATOM 651 C C . ASP A 1 87 ? 1.432 -1.847 -20.772 1.00 94.25 87 ASP A C 1
ATOM 653 O O . ASP A 1 87 ? 0.297 -1.642 -21.201 1.00 94.25 87 ASP A O 1
ATOM 657 N N . CYS A 1 88 ? 1.737 -1.799 -19.471 1.00 91.88 88 CYS A N 1
ATOM 658 C CA . CYS A 1 88 ? 0.774 -1.619 -18.386 1.00 91.88 88 CYS A CA 1
ATOM 659 C C . CYS A 1 88 ? 1.256 -0.516 -17.431 1.00 91.88 88 CYS A C 1
ATOM 661 O O . CYS A 1 88 ? 1.922 -0.824 -16.440 1.00 91.88 88 CY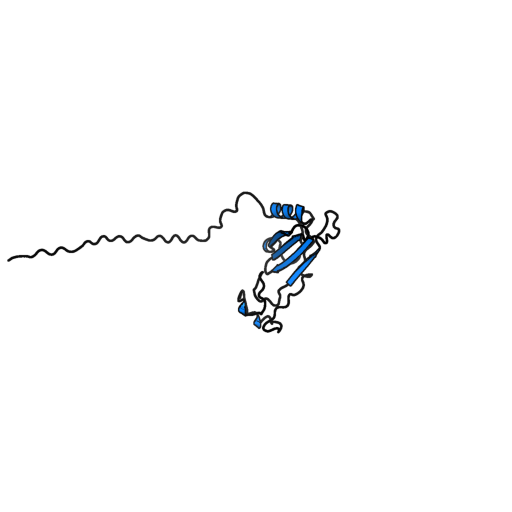S A O 1
ATOM 663 N N . PRO A 1 89 ? 0.946 0.758 -17.715 1.00 89.69 89 PRO A N 1
ATOM 664 C CA . PRO A 1 89 ? 1.362 1.863 -16.865 1.00 89.69 89 PRO A CA 1
ATOM 665 C C . PRO A 1 89 ? 0.759 1.774 -15.461 1.00 89.69 89 PRO A C 1
ATOM 667 O O . PRO A 1 89 ? -0.436 1.513 -15.301 1.00 89.69 89 PRO A O 1
ATOM 670 N N . ALA A 1 90 ? 1.578 2.014 -14.441 1.00 85.25 90 ALA A N 1
ATOM 671 C CA . ALA A 1 90 ? 1.141 2.072 -13.057 1.00 85.25 90 ALA A CA 1
ATOM 672 C C . ALA A 1 90 ? 0.242 3.295 -12.819 1.00 85.25 90 ALA A C 1
ATOM 674 O O . ALA A 1 90 ? 0.501 4.394 -13.306 1.00 85.25 90 ALA A O 1
ATOM 675 N N . ALA A 1 91 ? -0.809 3.106 -12.019 1.00 80.56 91 ALA A N 1
ATOM 676 C CA . ALA A 1 91 ? -1.691 4.195 -11.593 1.00 80.56 91 ALA A CA 1
ATOM 677 C C . ALA A 1 91 ? -1.096 5.037 -10.448 1.00 80.56 91 ALA A C 1
ATOM 679 O O . ALA A 1 91 ? -1.559 6.147 -10.190 1.00 80.56 91 ALA A O 1
ATOM 680 N N . PHE A 1 92 ? -0.095 4.501 -9.743 1.00 76.94 92 PHE A N 1
ATOM 681 C CA . PHE A 1 92 ? 0.524 5.124 -8.578 1.00 76.94 92 PHE A CA 1
ATOM 682 C C . PHE A 1 92 ? 2.031 5.253 -8.786 1.00 76.94 92 PHE A C 1
ATOM 684 O O . PHE A 1 92 ? 2.695 4.262 -9.074 1.00 76.94 92 PHE A O 1
ATOM 691 N N . GLY A 1 93 ? 2.570 6.454 -8.564 1.00 76.44 93 GLY A N 1
ATOM 692 C CA . GLY A 1 93 ? 3.988 6.738 -8.789 1.00 76.44 93 GLY A CA 1
ATOM 693 C C . GLY A 1 93 ? 4.302 6.968 -10.267 1.00 76.44 93 GLY A C 1
ATOM 694 O O . GLY A 1 93 ? 3.463 7.477 -11.010 1.00 76.44 93 GLY A O 1
ATOM 695 N N . LYS A 1 94 ? 5.522 6.608 -10.672 1.00 82.69 94 LYS A N 1
ATOM 696 C CA . LYS A 1 94 ? 5.991 6.729 -12.055 1.00 82.69 94 LYS A CA 1
ATOM 697 C C . LYS A 1 94 ? 5.287 5.707 -12.944 1.00 82.69 94 LYS A C 1
ATOM 699 O O . LYS A 1 94 ? 5.238 4.522 -12.620 1.00 82.69 94 LYS A O 1
ATOM 704 N N . ALA A 1 95 ? 4.776 6.172 -14.083 1.00 87.38 95 ALA A N 1
ATOM 705 C CA . ALA A 1 95 ? 3.954 5.365 -14.986 1.00 87.38 95 ALA A CA 1
ATOM 706 C C . ALA A 1 95 ? 4.629 4.046 -15.412 1.00 87.38 95 ALA A C 1
ATOM 708 O O . ALA A 1 95 ? 3.973 3.012 -15.451 1.00 87.38 95 ALA A O 1
ATOM 709 N N . CYS A 1 96 ? 5.931 4.058 -15.697 1.00 89.50 96 CYS A N 1
ATOM 710 C CA . CYS A 1 96 ? 6.668 2.889 -16.179 1.00 89.50 96 CYS A CA 1
ATOM 711 C C . CYS A 1 96 ? 7.948 2.661 -15.367 1.00 89.50 96 CYS A C 1
ATOM 713 O O . CYS A 1 96 ? 9.046 2.704 -15.911 1.00 89.50 96 CYS A O 1
ATOM 715 N N . ASP A 1 97 ? 7.804 2.443 -14.060 1.00 87.12 97 ASP A N 1
ATOM 716 C CA . ASP A 1 97 ? 8.929 2.266 -13.138 1.00 87.12 97 ASP A CA 1
ATOM 717 C C . ASP A 1 97 ? 9.328 0.791 -12.953 1.00 87.12 97 ASP A C 1
ATOM 719 O O . ASP A 1 97 ? 8.599 0.037 -12.304 1.00 87.12 97 ASP A O 1
ATOM 723 N N . PRO A 1 98 ? 10.499 0.357 -13.456 1.00 86.56 98 PRO A N 1
ATOM 724 C CA . PRO A 1 98 ? 10.980 -1.009 -13.272 1.00 86.56 98 PRO A CA 1
ATOM 725 C C . PRO A 1 98 ? 11.340 -1.341 -11.815 1.00 86.56 98 PRO A C 1
ATOM 727 O O . PRO A 1 98 ? 11.584 -2.506 -11.511 1.00 86.56 98 PRO A O 1
ATOM 730 N N . GLY A 1 99 ? 11.375 -0.354 -10.914 1.00 82.81 99 GLY A N 1
ATOM 731 C CA . GLY A 1 99 ? 11.502 -0.521 -9.467 1.00 82.81 99 GLY A CA 1
ATOM 732 C C . GLY A 1 99 ? 10.168 -0.581 -8.715 1.00 82.81 99 GLY A C 1
ATOM 733 O O . GLY A 1 99 ? 10.193 -0.740 -7.492 1.00 82.81 99 GLY A O 1
ATOM 734 N N . PHE A 1 100 ? 9.021 -0.479 -9.401 1.00 84.19 100 PHE A N 1
ATOM 735 C CA . PHE A 1 100 ? 7.710 -0.428 -8.756 1.00 84.19 100 PHE A CA 1
ATOM 736 C C . PHE A 1 100 ? 7.406 -1.708 -7.972 1.00 84.19 100 PHE A C 1
ATOM 738 O O . PHE A 1 100 ? 7.517 -2.833 -8.472 1.00 84.19 100 PHE A O 1
ATOM 745 N N . ARG A 1 101 ? 6.991 -1.532 -6.718 1.00 84.88 101 ARG A N 1
ATOM 746 C CA . ARG A 1 101 ? 6.715 -2.622 -5.781 1.00 84.88 101 ARG A CA 1
ATOM 747 C C . ARG A 1 101 ? 5.381 -2.425 -5.090 1.00 84.88 101 ARG A C 1
ATOM 749 O O . ARG A 1 101 ? 5.009 -1.303 -4.739 1.00 84.88 101 ARG A O 1
ATOM 756 N N . VAL A 1 102 ? 4.702 -3.541 -4.849 1.00 88.38 102 VAL A N 1
ATOM 757 C CA . VAL A 1 102 ? 3.436 -3.581 -4.119 1.00 88.38 102 VAL A CA 1
ATOM 758 C C . VAL A 1 102 ? 3.548 -4.564 -2.962 1.00 88.38 102 VAL A C 1
ATOM 760 O O . VAL A 1 102 ? 3.895 -5.731 -3.153 1.00 88.38 102 VAL A O 1
ATOM 763 N N . GLY A 1 103 ? 3.263 -4.090 -1.754 1.00 89.44 103 GLY A N 1
ATOM 764 C CA . GLY A 1 103 ? 3.085 -4.943 -0.586 1.00 89.44 103 GLY A CA 1
ATOM 765 C C . GLY A 1 103 ? 1.640 -5.421 -0.490 1.00 89.44 103 GLY A C 1
ATOM 766 O O . GLY A 1 103 ? 0.714 -4.714 -0.893 1.00 89.44 103 GLY A O 1
ATOM 767 N N . ARG A 1 104 ? 1.441 -6.626 0.042 1.00 92.44 104 ARG A N 1
ATOM 768 C CA . ARG A 1 104 ? 0.115 -7.190 0.310 1.00 92.44 104 ARG A CA 1
ATOM 769 C C . ARG A 1 104 ? 0.112 -7.823 1.692 1.00 92.44 104 ARG A C 1
ATOM 771 O O . ARG A 1 104 ? 0.867 -8.758 1.934 1.00 92.44 104 ARG A O 1
ATOM 778 N N . TYR A 1 105 ? -0.790 -7.360 2.543 1.00 93.25 105 TYR A N 1
ATOM 779 C CA . TYR A 1 105 ? -0.872 -7.744 3.946 1.00 93.25 105 TYR A CA 1
ATOM 780 C C . TYR A 1 105 ? -2.282 -8.224 4.265 1.00 93.25 105 TYR A C 1
ATOM 782 O O . TYR A 1 105 ? -3.261 -7.586 3.870 1.00 93.25 105 TYR A O 1
ATOM 790 N N . THR A 1 106 ? -2.388 -9.349 4.966 1.00 96.19 106 THR A N 1
ATOM 791 C CA . THR A 1 106 ? -3.651 -9.758 5.590 1.00 96.19 106 THR A CA 1
ATOM 792 C C . THR A 1 106 ? -3.959 -8.786 6.727 1.00 96.19 106 THR A C 1
ATOM 794 O O . THR A 1 106 ? -3.046 -8.382 7.449 1.00 96.19 106 THR A O 1
ATOM 797 N N . GLY A 1 107 ? -5.221 -8.373 6.861 1.00 96.00 107 GLY A N 1
ATOM 798 C CA . GLY A 1 107 ? -5.647 -7.515 7.964 1.00 96.00 107 GLY A CA 1
ATOM 799 C C . GLY A 1 107 ? -5.558 -8.223 9.313 1.00 96.00 107 GLY A C 1
ATOM 800 O O . GLY A 1 107 ? -5.282 -9.422 9.389 1.00 96.00 107 GLY A O 1
ATOM 801 N N . LEU A 1 108 ? -5.816 -7.482 10.387 1.00 96.81 108 LEU A N 1
ATOM 802 C CA . LEU A 1 108 ? -5.748 -7.992 11.753 1.00 96.81 108 LEU A CA 1
ATOM 803 C C . LEU A 1 108 ? -7.102 -7.875 12.455 1.00 96.81 108 LEU A C 1
ATOM 805 O O . LEU A 1 108 ? -7.892 -6.966 12.201 1.00 96.81 108 LEU A O 1
ATOM 809 N N . ASN A 1 109 ? -7.370 -8.811 13.357 1.00 94.94 109 ASN A N 1
ATOM 810 C CA . ASN A 1 109 ? -8.389 -8.660 14.386 1.00 94.94 109 ASN A CA 1
ATOM 811 C C . ASN A 1 109 ? -7.826 -7.825 15.547 1.00 94.94 109 ASN A C 1
ATOM 813 O O . ASN A 1 109 ? -6.618 -7.648 15.682 1.00 94.94 109 ASN A O 1
ATOM 817 N N . GLN A 1 110 ? -8.706 -7.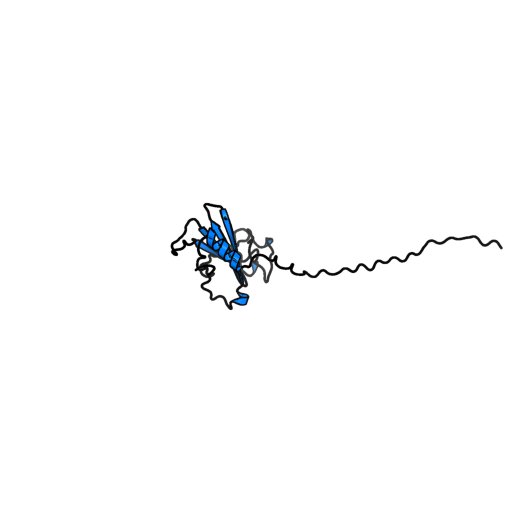370 16.440 1.00 90.62 110 GLN A N 1
ATOM 818 C CA . GLN A 1 110 ? -8.323 -6.589 17.627 1.00 90.62 110 GLN A CA 1
ATOM 819 C C . GLN A 1 110 ? -7.367 -7.330 18.584 1.00 90.62 110 GLN A C 1
ATOM 821 O O . GLN A 1 110 ? -6.665 -6.701 19.365 1.00 90.62 110 GLN A O 1
ATOM 826 N N . ASP A 1 111 ? -7.324 -8.664 18.537 1.00 92.12 111 ASP A N 1
ATOM 827 C CA . ASP A 1 111 ? -6.395 -9.487 19.323 1.00 92.12 111 ASP A CA 1
ATOM 828 C C . ASP A 1 111 ? -5.051 -9.752 18.612 1.00 92.12 111 ASP A C 1
ATOM 830 O O . ASP A 1 111 ? -4.223 -10.512 19.119 1.00 92.12 111 ASP A O 1
ATOM 834 N N . GLY A 1 112 ? -4.832 -9.142 17.442 1.00 91.00 112 GLY A N 1
ATOM 835 C CA . GLY A 1 112 ? -3.635 -9.300 16.616 1.00 91.00 112 GLY A CA 1
ATOM 836 C C . GLY A 1 112 ? -3.612 -10.569 15.760 1.00 91.00 112 GLY A C 1
ATOM 837 O O . GLY A 1 112 ? -2.627 -10.817 15.065 1.00 91.00 112 GLY A O 1
ATOM 838 N N . THR A 1 113 ? -4.662 -11.395 15.783 1.00 96.00 113 THR A N 1
ATOM 839 C CA . THR A 1 113 ? -4.753 -12.557 14.887 1.00 96.00 113 THR A CA 1
ATOM 840 C C . THR A 1 113 ? -5.111 -12.139 13.454 1.00 96.00 113 THR A C 1
ATOM 842 O O . THR A 1 113 ? -5.732 -11.092 13.264 1.00 96.00 113 THR A O 1
ATOM 845 N N . PRO A 1 114 ? -4.768 -12.940 12.426 1.00 97.25 114 PRO A N 1
ATOM 846 C CA . PRO A 1 114 ? -5.115 -12.619 11.044 1.00 97.25 114 PRO A CA 1
ATOM 847 C C . PRO A 1 114 ? -6.628 -12.511 10.811 1.00 97.25 114 PRO A C 1
ATOM 849 O O . PRO A 1 114 ? -7.407 -13.370 11.231 1.00 97.25 114 PRO A O 1
ATOM 852 N N . ASN A 1 115 ? -7.027 -11.480 10.074 1.00 97.69 115 ASN A N 1
ATOM 853 C CA . ASN A 1 115 ? -8.373 -11.268 9.564 1.00 97.69 115 ASN A CA 1
ATOM 854 C C . ASN A 1 115 ? -8.377 -11.422 8.035 1.00 97.69 115 ASN A C 1
ATOM 856 O O . ASN A 1 115 ? -8.065 -10.487 7.300 1.00 97.69 115 ASN A O 1
ATOM 860 N N . GLU A 1 116 ? -8.759 -12.608 7.557 1.00 97.81 116 GLU A N 1
ATOM 861 C CA . GLU A 1 116 ? -8.795 -12.947 6.123 1.00 97.81 116 GLU A CA 1
ATOM 862 C C . GLU A 1 116 ? -9.891 -12.202 5.333 1.00 97.81 116 GLU A C 1
ATOM 864 O O . GLU A 1 116 ? -9.895 -12.234 4.103 1.00 97.81 116 GLU A O 1
ATOM 869 N N . ASP A 1 117 ? -10.819 -11.520 6.015 1.00 98.00 117 ASP A N 1
ATOM 870 C CA . ASP A 1 117 ? -11.828 -10.665 5.376 1.00 98.00 117 ASP A CA 1
ATOM 871 C C . ASP A 1 117 ? -11.278 -9.274 5.020 1.00 98.00 117 ASP A C 1
ATOM 873 O O . ASP A 1 117 ? -11.949 -8.497 4.342 1.00 98.00 117 ASP A O 1
ATOM 877 N N . VAL A 1 118 ? -10.054 -8.948 5.440 1.00 98.25 118 VAL A N 1
ATOM 878 C CA . VAL A 1 118 ? -9.421 -7.654 5.179 1.00 98.25 118 VAL A CA 1
ATOM 879 C C . VAL A 1 118 ? -8.071 -7.851 4.500 1.00 98.25 118 VAL A C 1
ATOM 881 O O . VAL A 1 118 ? -7.269 -8.706 4.873 1.00 98.25 118 VAL A O 1
ATOM 884 N N . VAL A 1 119 ? -7.797 -7.022 3.497 1.00 97.44 119 VAL A N 1
ATOM 885 C CA . VAL A 1 119 ? -6.490 -6.934 2.845 1.00 97.44 119 VAL A CA 1
ATOM 886 C C . VAL A 1 119 ? -6.022 -5.489 2.814 1.00 97.44 119 VAL A C 1
ATOM 888 O O . VAL A 1 119 ? -6.796 -4.577 2.526 1.00 97.44 119 VAL A O 1
ATOM 891 N N . PHE A 1 120 ? -4.732 -5.293 3.051 1.00 94.88 120 PHE A N 1
ATOM 892 C CA . PHE A 1 120 ? -4.055 -4.032 2.805 1.00 94.88 120 PHE A CA 1
ATOM 893 C C . PHE A 1 120 ? -3.069 -4.189 1.652 1.00 94.88 120 PHE A C 1
ATOM 895 O O . PHE A 1 120 ? -2.281 -5.135 1.604 1.00 94.88 120 PHE A O 1
ATOM 902 N N . LEU A 1 121 ? -3.113 -3.250 0.715 1.00 92.94 121 LEU A N 1
ATOM 903 C CA . LEU A 1 121 ? -2.140 -3.102 -0.354 1.00 92.94 121 LEU A CA 1
ATOM 904 C C . LEU A 1 121 ? -1.310 -1.860 -0.090 1.00 92.94 121 LEU A C 1
ATOM 906 O O . LEU A 1 121 ? -1.860 -0.802 0.213 1.00 92.94 121 LEU A O 1
ATOM 910 N N . THR A 1 122 ? 0.002 -1.974 -0.244 1.00 89.50 122 THR A N 1
ATOM 911 C CA . THR A 1 122 ? 0.897 -0.830 -0.120 1.00 89.50 122 THR A CA 1
ATOM 912 C C . THR A 1 122 ? 1.619 -0.569 -1.421 1.00 89.50 122 THR A C 1
ATOM 914 O O . THR A 1 122 ? 1.983 -1.495 -2.140 1.00 89.50 122 THR A O 1
ATOM 917 N N . ASN A 1 123 ? 1.841 0.702 -1.731 1.00 85.88 123 ASN A N 1
ATOM 918 C CA . ASN A 1 123 ? 2.695 1.107 -2.834 1.00 85.88 123 ASN A CA 1
ATOM 919 C C . ASN A 1 123 ? 3.819 1.983 -2.263 1.00 85.88 123 ASN A C 1
ATOM 921 O O . ASN A 1 123 ? 3.584 3.083 -1.745 1.00 85.88 123 ASN A O 1
ATOM 925 N N . CYS A 1 124 ? 5.045 1.479 -2.345 1.00 76.44 124 CYS A N 1
ATOM 926 C CA . CYS A 1 124 ? 6.233 2.213 -1.929 1.00 76.44 124 CYS A CA 1
ATOM 927 C C . CYS A 1 124 ? 6.604 3.198 -3.032 1.00 76.44 124 CYS A C 1
ATOM 929 O O . CYS A 1 124 ? 6.740 2.803 -4.189 1.00 76.44 124 CYS A O 1
ATOM 931 N N . ARG A 1 125 ? 6.692 4.486 -2.698 1.00 70.50 125 ARG A N 1
ATOM 932 C CA . ARG A 1 125 ? 6.957 5.560 -3.662 1.00 70.50 125 ARG A CA 1
ATOM 933 C C . ARG A 1 125 ? 7.951 6.566 -3.096 1.00 70.50 125 ARG A C 1
ATOM 935 O O . ARG A 1 125 ? 8.063 6.704 -1.879 1.00 70.50 125 ARG A O 1
ATOM 942 N N . ASP A 1 126 ? 8.656 7.259 -3.987 1.00 58.81 126 ASP A N 1
ATOM 943 C CA . ASP A 1 126 ? 9.637 8.295 -3.650 1.00 58.81 126 ASP A CA 1
ATOM 944 C C . ASP A 1 126 ? 9.039 9.295 -2.634 1.00 58.81 126 ASP A C 1
ATOM 946 O O . ASP A 1 126 ? 8.141 10.070 -2.959 1.00 58.81 126 ASP A O 1
ATOM 950 N N . GLY A 1 127 ? 9.494 9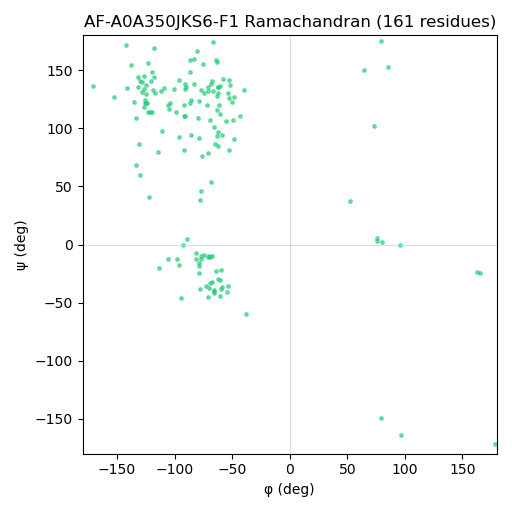.226 -1.374 1.00 58.22 127 GLY A N 1
ATOM 951 C CA . GLY A 1 127 ? 9.073 10.112 -0.278 1.00 58.22 127 GLY A CA 1
ATOM 952 C C . GLY A 1 127 ? 7.953 9.609 0.651 1.00 58.22 127 GLY A C 1
ATOM 953 O O . GLY A 1 127 ? 7.625 10.309 1.610 1.00 58.22 127 GLY A O 1
ATOM 954 N N . GLY A 1 128 ? 7.375 8.415 0.456 1.00 71.00 128 GLY A N 1
ATOM 955 C CA . GLY A 1 128 ? 6.329 7.915 1.362 1.00 71.00 128 GLY A CA 1
ATOM 956 C C . GLY A 1 128 ? 5.708 6.555 1.025 1.00 71.00 128 GLY A C 1
ATOM 957 O O . GLY A 1 128 ? 6.140 5.836 0.125 1.00 71.00 128 GLY A O 1
ATOM 958 N N . LEU A 1 129 ? 4.645 6.211 1.756 1.00 80.69 129 LEU A N 1
ATOM 959 C CA . LEU A 1 129 ? 3.900 4.958 1.617 1.00 80.69 129 LEU A CA 1
ATOM 960 C C . LEU A 1 129 ? 2.418 5.255 1.368 1.00 80.69 129 LEU A C 1
ATOM 962 O O . LEU A 1 129 ? 1.765 5.927 2.168 1.00 80.69 129 LEU A O 1
ATOM 966 N N . GLY A 1 130 ? 1.874 4.770 0.253 1.00 86.31 130 GLY A N 1
ATOM 967 C CA . GLY A 1 130 ? 0.423 4.711 0.076 1.00 86.31 130 GLY A CA 1
ATOM 968 C C . GLY A 1 130 ? -0.107 3.370 0.566 1.00 86.31 130 GLY A C 1
ATOM 969 O O . GLY A 1 130 ? 0.512 2.341 0.301 1.00 86.31 130 GLY A O 1
ATOM 970 N N . VAL A 1 131 ? -1.234 3.388 1.274 1.00 90.06 131 VAL A N 1
ATOM 971 C CA . VAL A 1 131 ? -1.899 2.193 1.806 1.00 90.06 131 VAL A CA 1
ATOM 972 C C . VAL A 1 131 ? -3.361 2.212 1.380 1.00 90.06 131 VAL A C 1
ATOM 974 O O . VAL A 1 131 ? -4.049 3.221 1.537 1.00 90.06 131 VAL A O 1
ATOM 977 N N . ILE A 1 132 ? -3.837 1.093 0.848 1.00 93.75 132 ILE A N 1
ATOM 978 C CA . ILE A 1 132 ? -5.236 0.854 0.501 1.00 93.75 132 ILE A CA 1
ATOM 979 C C . ILE A 1 132 ? -5.707 -0.347 1.310 1.00 93.75 132 ILE A C 1
ATOM 981 O O . ILE A 1 132 ? -5.227 -1.454 1.088 1.00 93.75 132 ILE A O 1
ATOM 985 N N . GLY A 1 133 ? -6.637 -0.135 2.231 1.00 96.25 133 GLY A N 1
ATOM 986 C CA . GLY A 1 133 ? -7.321 -1.204 2.950 1.00 96.25 133 GLY A CA 1
ATOM 987 C C . GLY A 1 133 ? -8.657 -1.532 2.295 1.00 96.25 133 GLY A C 1
ATOM 988 O O . GLY A 1 133 ? -9.353 -0.622 1.846 1.00 96.25 133 GLY A O 1
ATOM 989 N N . TYR A 1 134 ? -9.014 -2.810 2.238 1.00 98.06 134 TYR A N 1
ATOM 990 C CA . TYR A 1 134 ? -10.261 -3.287 1.649 1.00 98.06 134 TYR A CA 1
ATOM 991 C C . TYR A 1 134 ? -10.844 -4.444 2.458 1.00 98.06 134 TYR A C 1
ATOM 993 O O . TYR A 1 134 ? -10.121 -5.385 2.790 1.00 98.06 134 TYR A O 1
ATOM 1001 N N . LYS A 1 135 ? -12.153 -4.394 2.720 1.00 98.00 135 LYS A N 1
ATOM 1002 C CA . LYS A 1 135 ? -12.911 -5.466 3.374 1.00 98.00 135 LYS A CA 1
ATOM 1003 C C . LYS A 1 135 ? -13.772 -6.215 2.364 1.00 98.00 135 LYS A C 1
ATOM 1005 O O . LYS A 1 135 ? -14.645 -5.620 1.734 1.00 98.00 135 LYS A O 1
ATOM 1010 N N . PHE A 1 136 ? -13.548 -7.517 2.208 1.00 98.00 136 PHE A N 1
ATOM 1011 C CA . PHE A 1 136 ? -14.199 -8.313 1.165 1.00 98.00 136 PHE A CA 1
ATOM 1012 C C . PHE A 1 136 ? -15.709 -8.428 1.371 1.00 98.00 136 PHE A C 1
ATOM 1014 O O . PHE A 1 136 ? -16.466 -8.321 0.406 1.00 98.00 136 PHE A O 1
ATOM 1021 N N . SER A 1 137 ? -16.156 -8.627 2.610 1.00 97.50 137 SER A N 1
ATOM 1022 C CA . SER A 1 137 ? -17.571 -8.840 2.920 1.00 97.50 137 SER A CA 1
ATOM 1023 C C . SER A 1 137 ? -18.461 -7.615 2.683 1.00 97.50 137 SER A C 1
ATOM 1025 O O . SER A 1 137 ? -19.624 -7.776 2.310 1.00 97.50 137 SER A O 1
ATOM 1027 N N . THR A 1 138 ? -17.938 -6.403 2.878 1.00 97.19 138 THR A N 1
ATOM 1028 C CA . THR A 1 138 ? -18.721 -5.155 2.828 1.00 97.19 138 THR A CA 1
ATOM 1029 C C . THR A 1 138 ? -18.355 -4.244 1.659 1.00 97.19 138 THR A C 1
ATOM 1031 O O . THR A 1 138 ? -19.150 -3.387 1.277 1.00 97.19 138 THR A O 1
ATOM 1034 N N . GLY A 1 139 ? -17.170 -4.419 1.072 1.00 96.81 139 GLY A N 1
ATOM 1035 C CA . GLY A 1 139 ? -16.625 -3.532 0.047 1.00 96.81 139 GLY A CA 1
ATOM 1036 C C . GLY A 1 139 ? -16.078 -2.209 0.592 1.00 96.81 139 GLY A C 1
ATOM 1037 O O . GLY A 1 139 ? -15.688 -1.340 -0.192 1.00 96.81 139 GLY A O 1
ATOM 1038 N N . GLU A 1 140 ? -16.041 -2.036 1.913 1.00 97.25 140 GLU A N 1
ATOM 1039 C CA . GLU A 1 140 ? -15.488 -0.840 2.540 1.00 97.25 140 GLU A CA 1
ATOM 1040 C C . GLU A 1 140 ? -14.000 -0.708 2.212 1.00 97.25 140 GLU A C 1
ATOM 1042 O O . GLU A 1 140 ? -13.243 -1.681 2.233 1.00 97.25 140 GLU A O 1
ATOM 1047 N N . THR A 1 141 ? -13.591 0.511 1.863 1.00 96.31 141 THR A N 1
ATOM 1048 C CA . THR A 1 141 ? -12.236 0.814 1.399 1.00 96.31 141 THR A CA 1
ATOM 1049 C C . THR A 1 141 ? -11.697 2.028 2.142 1.00 96.31 141 THR A C 1
ATOM 1051 O O . THR A 1 141 ? -12.389 3.039 2.258 1.00 96.31 141 THR A O 1
ATOM 1054 N N . CYS A 1 142 ? -10.446 1.959 2.586 1.00 93.94 142 CYS A N 1
ATOM 1055 C CA . CYS A 1 142 ? -9.724 3.086 3.164 1.00 93.94 142 CYS A CA 1
ATOM 1056 C C . CYS A 1 142 ? -8.461 3.384 2.359 1.00 93.94 142 CYS A C 1
ATOM 1058 O O . CYS A 1 142 ? -7.754 2.468 1.948 1.00 93.94 142 CYS A O 1
ATOM 1060 N N . PHE A 1 143 ? -8.152 4.667 2.175 1.00 91.94 143 PHE A N 1
ATOM 1061 C CA . PHE A 1 143 ? -6.885 5.122 1.610 1.00 91.94 143 PHE A CA 1
ATOM 1062 C C . PHE A 1 143 ? -6.122 5.955 2.639 1.00 91.94 143 PHE A C 1
ATOM 1064 O O . PHE A 1 143 ? -6.682 6.892 3.212 1.00 91.94 143 PHE A O 1
ATOM 1071 N N . LEU A 1 144 ? -4.844 5.635 2.835 1.00 87.75 144 LEU A N 1
ATOM 1072 C CA . LEU A 1 144 ? -3.921 6.366 3.697 1.00 87.75 144 LEU A CA 1
ATOM 1073 C C . LEU A 1 144 ? -2.667 6.743 2.905 1.00 87.75 144 LEU A C 1
ATOM 1075 O O . LEU A 1 144 ? -2.191 5.996 2.047 1.00 87.75 144 LEU A O 1
ATOM 1079 N N . HIS A 1 145 ? -2.112 7.909 3.218 1.00 83.44 145 HIS A N 1
ATOM 1080 C CA . HIS A 1 145 ? -0.804 8.324 2.732 1.00 83.44 145 HIS A CA 1
ATOM 1081 C C . HIS A 1 145 ? 0.082 8.696 3.912 1.00 83.44 145 HIS A C 1
ATOM 1083 O O . HIS A 1 145 ? -0.247 9.600 4.678 1.00 83.44 145 HIS A O 1
ATOM 1089 N N . ILE A 1 146 ? 1.214 8.013 4.025 1.00 75.06 146 ILE A N 1
ATOM 1090 C CA . ILE A 1 146 ? 2.214 8.246 5.057 1.00 75.06 146 ILE A CA 1
ATOM 1091 C C . ILE A 1 146 ? 3.385 8.981 4.403 1.00 75.06 146 ILE A C 1
ATOM 1093 O O . ILE A 1 146 ? 4.005 8.461 3.475 1.00 75.06 146 ILE A O 1
ATOM 1097 N N . ASN A 1 147 ? 3.649 10.210 4.853 1.00 67.81 147 ASN A N 1
ATOM 1098 C CA . ASN A 1 147 ? 4.739 11.041 4.341 1.00 67.81 147 ASN A CA 1
ATOM 1099 C C . ASN A 1 147 ? 6.017 10.818 5.169 1.00 67.81 147 ASN A C 1
ATOM 1101 O O . ASN A 1 147 ? 6.025 11.118 6.367 1.00 67.81 147 ASN A O 1
ATOM 1105 N N . ASN A 1 148 ? 7.094 10.357 4.523 1.00 59.47 148 ASN A N 1
ATOM 1106 C CA . ASN A 1 148 ? 8.378 10.079 5.173 1.00 59.47 148 ASN A CA 1
ATOM 1107 C C . ASN A 1 148 ? 9.251 11.329 5.391 1.00 59.47 148 ASN A C 1
ATOM 1109 O O . ASN A 1 148 ? 10.216 11.273 6.155 1.00 59.47 148 ASN A O 1
ATOM 1113 N N . GLU A 1 149 ? 8.929 12.474 4.778 1.00 53.81 149 GLU A N 1
ATOM 1114 C CA . GLU A 1 149 ? 9.704 13.719 4.945 1.00 53.81 149 GLU A CA 1
ATOM 1115 C C . GLU A 1 149 ? 9.672 14.256 6.387 1.00 53.81 149 GLU A C 1
ATOM 1117 O O . GLU A 1 149 ? 10.576 14.974 6.808 1.00 53.81 149 GLU A O 1
ATOM 1122 N N . THR A 1 150 ? 8.655 13.877 7.165 1.00 49.38 150 THR A N 1
ATOM 1123 C CA . THR A 1 150 ? 8.476 14.296 8.566 1.00 49.38 150 THR A CA 1
ATOM 1124 C C . THR A 1 150 ? 9.019 13.288 9.583 1.00 49.38 150 THR A C 1
ATOM 1126 O O . THR A 1 150 ? 9.215 13.653 10.740 1.00 49.38 150 THR A O 1
ATOM 1129 N N . THR A 1 151 ? 9.244 12.033 9.183 1.00 51.94 151 THR A N 1
ATOM 1130 C CA . THR A 1 151 ? 9.617 10.924 10.083 1.00 51.94 151 THR A CA 1
ATOM 1131 C C . THR A 1 151 ? 11.086 10.520 9.984 1.00 51.94 151 THR A C 1
ATOM 1133 O O . THR A 1 151 ? 11.574 9.863 10.894 1.00 51.94 151 THR A O 1
ATOM 1136 N N . GLY A 1 152 ? 11.810 10.996 8.963 1.00 42.94 152 GLY A N 1
ATOM 1137 C CA . GLY A 1 152 ? 13.259 10.844 8.850 1.00 42.94 152 GLY A CA 1
ATOM 1138 C C . GLY A 1 152 ? 13.686 9.420 8.494 1.00 42.94 152 GLY A C 1
ATOM 1139 O O . GLY A 1 152 ? 13.806 8.571 9.362 1.00 42.94 152 GLY A O 1
ATOM 1140 N N . ALA A 1 153 ? 14.026 9.226 7.217 1.00 42.19 153 ALA A N 1
ATOM 1141 C CA . ALA A 1 153 ? 14.623 8.019 6.638 1.00 42.19 153 ALA A CA 1
ATOM 1142 C C . ALA A 1 153 ? 13.758 6.740 6.655 1.00 42.19 153 ALA A C 1
ATOM 1144 O O . ALA A 1 153 ? 12.891 6.522 7.490 1.00 42.19 153 ALA A O 1
ATOM 1145 N N . PHE A 1 154 ? 14.004 5.907 5.645 1.00 46.66 154 PHE A N 1
ATOM 1146 C CA . PHE A 1 154 ? 13.359 4.631 5.331 1.00 46.66 154 PHE A CA 1
ATOM 1147 C C . PHE A 1 154 ? 13.677 3.524 6.361 1.00 46.66 154 PHE A C 1
ATOM 1149 O O . PHE A 1 154 ? 14.154 2.458 5.989 1.00 46.66 154 PHE A O 1
ATOM 1156 N N . ASP A 1 155 ? 13.440 3.781 7.646 1.00 47.38 155 ASP A N 1
ATOM 1157 C CA . ASP A 1 155 ? 13.629 2.818 8.737 1.00 47.38 155 ASP A CA 1
ATOM 1158 C C . ASP A 1 155 ? 12.404 2.829 9.653 1.00 47.38 155 ASP A C 1
ATOM 1160 O O . ASP A 1 155 ? 12.438 3.351 10.766 1.00 47.38 155 ASP A O 1
ATOM 1164 N N . LEU A 1 156 ? 11.263 2.355 9.147 1.00 50.91 156 LEU A N 1
ATOM 1165 C CA . LEU A 1 156 ? 10.038 2.364 9.932 1.00 50.91 156 LEU A CA 1
ATOM 1166 C C . LEU A 1 156 ? 9.304 1.020 9.848 1.00 50.91 156 LEU A C 1
ATOM 1168 O O . LEU A 1 156 ? 8.668 0.700 8.847 1.00 50.91 156 LEU A O 1
ATOM 1172 N N . ASP A 1 157 ? 9.332 0.292 10.965 1.00 51.88 157 ASP A N 1
ATOM 1173 C CA . ASP A 1 157 ? 8.216 -0.520 11.460 1.00 51.88 157 ASP A CA 1
ATOM 1174 C C . ASP A 1 157 ? 6.955 0.382 11.537 1.00 51.88 157 ASP A C 1
ATOM 1176 O O . ASP A 1 157 ? 6.675 0.928 12.607 1.00 51.88 157 ASP A O 1
ATOM 1180 N N . ILE A 1 158 ? 6.219 0.640 10.437 1.00 56.62 158 ILE A N 1
ATOM 1181 C CA . ILE A 1 158 ? 5.052 1.556 10.485 1.00 56.62 158 ILE A CA 1
ATOM 1182 C C . ILE A 1 158 ? 3.747 0.820 10.787 1.00 56.62 158 ILE A C 1
ATOM 1184 O O . ILE A 1 158 ? 3.173 0.185 9.901 1.00 56.62 158 ILE A O 1
ATOM 1188 N N . PRO A 1 159 ? 3.219 1.068 11.992 1.00 56.28 159 PRO A N 1
ATOM 1189 C CA . PRO A 1 159 ? 1.818 1.391 12.273 1.00 56.28 159 PRO A CA 1
ATOM 1190 C C . PRO A 1 159 ? 1.717 2.816 12.897 1.00 56.28 159 PRO A C 1
ATOM 1192 O O . PRO A 1 159 ? 2.737 3.435 13.200 1.00 56.28 159 PRO A O 1
ATOM 1195 N N . ARG A 1 160 ? 0.574 3.498 13.084 1.00 61.53 160 ARG A N 1
ATOM 1196 C CA . ARG A 1 160 ? -0.548 3.193 13.997 1.00 61.53 160 ARG A CA 1
ATOM 1197 C C . ARG A 1 160 ? -1.735 4.125 13.719 1.00 61.53 160 ARG A C 1
ATOM 1199 O O . ARG A 1 160 ? -1.529 5.332 13.557 1.00 61.53 160 ARG A O 1
ATOM 1206 N N . PRO A 1 161 ? -2.958 3.591 13.682 1.00 53.47 161 PRO A N 1
ATOM 1207 C CA . PRO A 1 161 ? -4.051 4.176 14.468 1.00 53.47 161 PRO A CA 1
ATOM 1208 C C . PRO A 1 161 ? -4.719 3.218 15.465 1.00 53.47 161 PRO A C 1
ATOM 1210 O O . PRO A 1 161 ? -5.920 3.310 15.661 1.00 53.47 161 PRO A O 1
ATOM 1213 N N . GLY A 1 162 ? -3.965 2.375 16.168 1.00 57.44 162 GLY A N 1
ATOM 1214 C CA . GLY A 1 162 ? -4.492 1.640 17.321 1.00 57.44 162 GLY A CA 1
ATOM 1215 C C . GLY A 1 162 ? -3.660 0.443 17.750 1.00 57.44 162 GLY A C 1
ATOM 1216 O O . GLY A 1 162 ? -3.683 0.090 18.930 1.00 57.44 162 GLY A O 1
ATOM 1217 N N . GLU A 1 163 ? -2.871 -0.108 16.824 1.00 56.47 163 GLU A N 1
ATOM 1218 C CA . GLU A 1 163 ? -1.662 -0.872 17.170 1.00 56.47 163 GLU A CA 1
ATOM 1219 C C . GLU A 1 163 ? -0.788 -0.166 18.227 1.00 56.47 163 GLU A C 1
ATOM 1221 O O . GLU A 1 163 ? -0.723 1.089 18.240 1.00 56.47 163 GLU A O 1
#

Solvent-accessible surface area (backbone atoms only — not comparable to full-atom values): 10176 Å² total; per-residue (Å²): 144,84,88,81,89,79,90,80,81,86,82,80,86,79,76,79,79,78,76,77,72,77,76,64,86,69,75,69,78,75,72,90,85,75,53,77,65,58,55,40,35,58,39,26,78,76,51,29,37,55,58,74,51,52,72,82,76,26,43,76,47,91,38,27,41,93,83,39,78,47,48,68,80,66,41,48,86,78,92,52,65,50,50,84,62,27,72,71,50,45,94,68,77,54,13,39,41,61,80,38,30,43,25,79,41,68,17,22,36,91,86,70,46,84,25,87,56,20,40,33,39,33,41,61,42,99,63,32,40,40,39,39,38,40,29,72,89,78,66,52,70,40,80,48,78,48,64,38,84,83,69,65,72,101,77,58,90,38,65,67,60,72,99